Protein AF-A0A1B6JAD4-F1 (afdb_monomer)

Foldseek 3Di:
DDDDDPPPDPPPPPPPDDPVVVVVVVVVVVVVVVVVVQVVVLVVVQVVLLVVLVVCVVVVVQKDWDAKDKDWDWDDDPPDIDTDMDTDHGDIDGRNSVDDDPDIDDDDPPDPPPDD

Sequence (116 aa):
MVSTAILTLVPLVLTIGNPATAVNLAMETNDVADYYLSTSINFIFDIFLRHYTSKLIEDGKTQIQIGGFEQRFSTRILSLDIEGAVVVNDGWISNISTVHRTGDADLDRIGEDLVL

Organism: NCBI:txid320908

Solvent-accessible surface area (backbone atoms only — not comparable to full-atom values): 7458 Å² total; per-residue (Å²): 134,84,89,79,80,84,78,78,80,73,83,82,79,82,73,95,56,61,75,75,56,52,54,52,52,52,50,53,52,47,55,52,49,51,50,53,49,27,53,49,51,44,52,52,50,52,52,50,46,52,53,51,27,53,49,27,59,74,70,68,54,33,56,45,81,41,80,56,50,76,49,76,48,74,49,73,59,89,95,42,80,46,75,51,73,49,76,47,70,80,42,70,50,67,63,60,55,70,67,72,86,90,70,79,57,81,80,79,79,86,67,92,79,76,86,126

pLDDT: mean 71.17, std 20.66, range [30.09, 93.75]

Secondary structure (DSSP, 8-state):
------------------HHHHHHHHHHHHHHHHHHHHHHHHHHHHHHHHHHHHHHHHTT---EEEPPEEEEEEEEETTEEEEEEEEE-SEEE--GGG----SPPP---TTTT---

Structure (mmCIF, N/CA/C/O backbone):
data_AF-A0A1B6JAD4-F1
#
_entry.id   AF-A0A1B6JAD4-F1
#
loop_
_atom_site.group_PDB
_atom_site.id
_atom_site.type_symbol
_atom_site.label_atom_id
_atom_site.label_alt_id
_atom_site.label_comp_id
_atom_site.label_asym_id
_atom_site.label_entity_id
_atom_site.label_seq_id
_atom_site.pdbx_PDB_ins_code
_atom_site.Cartn_x
_atom_site.Cartn_y
_atom_site.Cartn_z
_atom_site.occupancy
_atom_site.B_iso_or_equiv
_at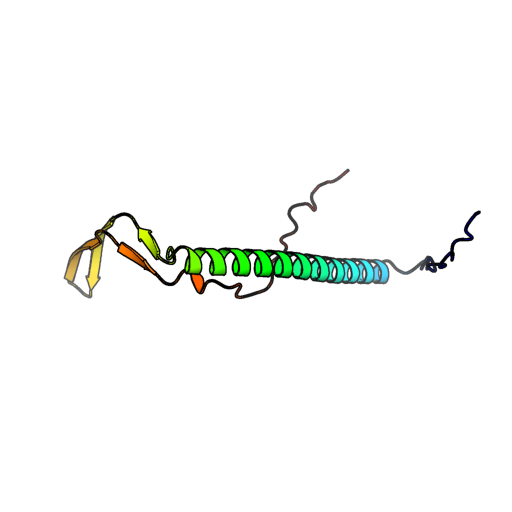om_site.auth_seq_id
_atom_site.auth_comp_id
_atom_site.auth_asym_id
_atom_site.auth_atom_id
_atom_site.pdbx_PDB_model_num
ATOM 1 N N . MET A 1 1 ? 36.201 23.809 -39.207 1.00 33.75 1 MET A N 1
ATOM 2 C CA . MET A 1 1 ? 35.483 22.956 -40.176 1.00 33.75 1 MET A CA 1
ATOM 3 C C . MET A 1 1 ? 35.979 21.526 -40.004 1.00 33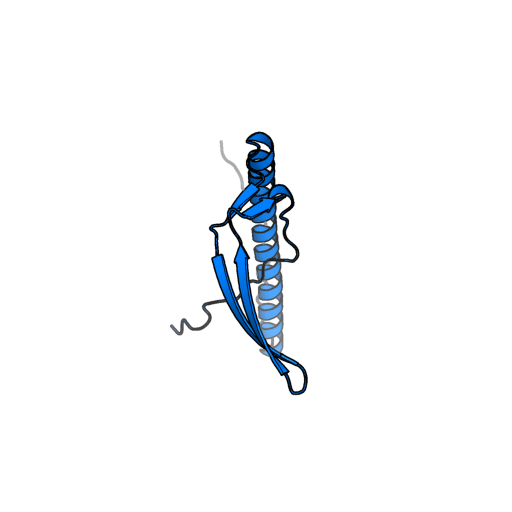.75 1 MET A C 1
ATOM 5 O O . MET A 1 1 ? 37.176 21.333 -40.132 1.00 33.75 1 MET A O 1
ATOM 9 N N . VAL A 1 2 ? 35.049 20.618 -39.657 1.00 30.09 2 VAL A N 1
ATOM 10 C CA . VAL A 1 2 ? 35.032 19.138 -39.818 1.00 30.09 2 VAL A CA 1
ATOM 11 C C . VAL A 1 2 ? 36.245 18.373 -39.246 1.00 30.09 2 VAL A C 1
ATOM 13 O O . VAL A 1 2 ? 37.319 18.394 -39.823 1.00 30.09 2 VAL A O 1
ATOM 16 N N . SER A 1 3 ? 36.187 17.834 -38.021 1.00 39.84 3 SER A N 1
ATOM 17 C CA . SER A 1 3 ? 35.512 16.587 -37.589 1.00 39.84 3 SER A CA 1
ATOM 18 C C . SER A 1 3 ? 36.044 15.335 -38.293 1.00 39.84 3 SER A C 1
ATOM 20 O O . SER A 1 3 ? 35.646 15.034 -39.414 1.00 39.84 3 SER A O 1
ATOM 22 N N . THR A 1 4 ? 36.885 14.570 -37.596 1.00 43.06 4 THR A N 1
ATOM 23 C CA . THR A 1 4 ? 37.181 13.181 -37.960 1.00 43.06 4 THR A CA 1
ATOM 24 C C . THR A 1 4 ? 36.830 12.327 -36.756 1.00 43.06 4 THR A C 1
ATOM 26 O O . THR A 1 4 ? 37.488 12.379 -35.717 1.00 43.06 4 THR A O 1
ATOM 29 N N . ALA A 1 5 ? 35.708 11.628 -36.887 1.00 40.19 5 ALA A N 1
ATOM 30 C CA . ALA A 1 5 ? 35.149 10.747 -35.886 1.00 40.19 5 ALA A CA 1
ATOM 31 C C . ALA A 1 5 ? 36.178 9.700 -35.443 1.00 40.19 5 ALA A C 1
ATOM 33 O O . ALA A 1 5 ? 36.804 9.032 -36.267 1.00 40.19 5 ALA A O 1
ATOM 34 N N . ILE A 1 6 ? 36.312 9.545 -34.127 1.00 37.38 6 ILE A N 1
ATOM 35 C CA . ILE A 1 6 ? 36.943 8.382 -33.515 1.00 37.38 6 ILE A CA 1
ATOM 36 C C . ILE A 1 6 ? 36.014 7.205 -33.813 1.00 37.38 6 ILE A C 1
ATOM 38 O O . ILE A 1 6 ? 34.992 7.015 -33.158 1.00 37.38 6 ILE A O 1
ATOM 42 N N . LEU A 1 7 ? 36.340 6.461 -34.865 1.00 34.91 7 LEU A N 1
ATOM 43 C CA . LEU A 1 7 ? 35.689 5.207 -35.201 1.00 34.91 7 LEU A CA 1
ATOM 44 C C . LEU A 1 7 ? 36.194 4.162 -34.199 1.00 34.91 7 LEU A C 1
ATOM 46 O O . LEU A 1 7 ? 37.207 3.502 -34.423 1.00 34.91 7 LEU A O 1
ATOM 50 N N . THR A 1 8 ? 35.536 4.054 -33.046 1.00 38.41 8 THR A N 1
ATOM 51 C CA . THR A 1 8 ? 35.735 2.920 -32.141 1.00 38.41 8 THR A CA 1
ATOM 52 C C . THR A 1 8 ? 35.255 1.664 -32.853 1.00 38.41 8 THR A C 1
ATOM 54 O O . THR A 1 8 ? 34.056 1.413 -32.965 1.00 38.41 8 THR A O 1
ATOM 57 N N . LEU A 1 9 ? 36.216 0.902 -33.371 1.00 32.72 9 LEU A N 1
ATOM 58 C CA . LEU A 1 9 ? 36.058 -0.476 -33.813 1.00 32.72 9 LEU A CA 1
ATOM 59 C C . LEU A 1 9 ? 35.482 -1.304 -32.658 1.00 32.72 9 LEU A C 1
ATOM 61 O O . LEU A 1 9 ? 36.206 -1.695 -31.746 1.00 32.72 9 LEU A O 1
ATOM 65 N N . VAL A 1 10 ? 34.178 -1.570 -32.698 1.00 35.22 10 VAL A N 1
ATOM 66 C CA . VAL A 1 10 ? 33.588 -2.692 -31.964 1.00 35.22 10 VAL A CA 1
ATOM 67 C C . VAL A 1 10 ? 34.017 -3.954 -32.716 1.00 35.22 10 VAL A C 1
ATOM 69 O O . VAL A 1 10 ? 33.694 -4.075 -33.901 1.00 35.22 10 VAL A O 1
ATOM 72 N N . PRO A 1 11 ? 34.772 -4.885 -32.108 1.00 35.97 11 PRO A N 1
ATOM 73 C CA . PRO A 1 11 ? 35.089 -6.132 -32.778 1.00 35.97 11 PRO A CA 1
ATOM 74 C C . PRO A 1 11 ? 33.811 -6.971 -32.867 1.00 35.97 11 PRO A C 1
ATOM 76 O O . PRO A 1 11 ? 33.303 -7.473 -31.867 1.00 35.97 11 PRO A O 1
ATOM 79 N N . LEU A 1 12 ? 33.288 -7.113 -34.086 1.00 36.81 12 LEU A N 1
ATOM 80 C CA . LEU A 1 12 ? 32.266 -8.095 -34.424 1.00 36.81 12 LEU A CA 1
ATOM 81 C C . LEU A 1 12 ? 32.919 -9.485 -34.366 1.00 36.81 12 LEU A C 1
ATOM 83 O O . LEU A 1 12 ? 33.529 -9.941 -35.333 1.00 36.81 12 LEU A O 1
ATOM 87 N N . VAL A 1 13 ? 32.848 -10.144 -33.210 1.00 36.94 13 VAL A N 1
ATOM 88 C CA . VAL A 1 13 ? 33.264 -11.543 -33.071 1.00 36.94 13 VAL A CA 1
ATOM 89 C C . V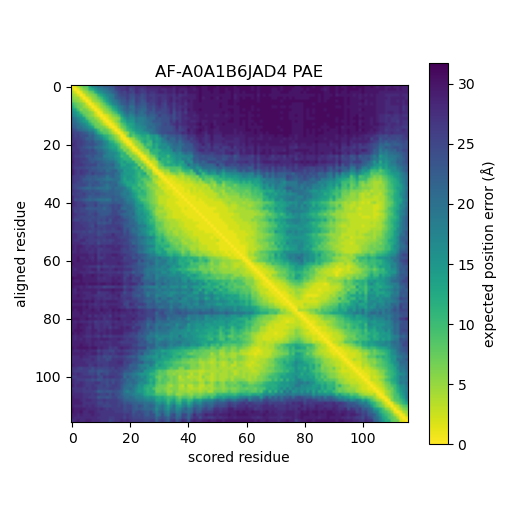AL A 1 13 ? 32.154 -12.418 -33.653 1.00 36.94 13 VAL A C 1
ATOM 91 O O . VAL A 1 13 ? 31.171 -12.721 -32.987 1.00 36.94 13 VAL A O 1
ATOM 94 N N . LEU A 1 14 ? 32.304 -12.813 -34.921 1.00 37.12 14 LEU A N 1
ATOM 95 C CA . LEU A 1 14 ? 31.548 -13.922 -35.506 1.00 37.12 14 LEU A CA 1
ATOM 96 C C . LEU A 1 14 ? 32.163 -15.237 -35.007 1.00 37.12 14 LEU A C 1
ATOM 98 O O . LEU A 1 14 ? 33.064 -15.805 -35.624 1.00 37.12 14 LEU A O 1
ATOM 102 N N . THR A 1 15 ? 31.697 -15.722 -33.862 1.00 39.53 15 THR A N 1
ATOM 103 C CA . THR A 1 15 ? 31.971 -17.087 -33.413 1.00 39.53 15 THR A CA 1
ATOM 104 C C . THR A 1 15 ? 31.068 -18.047 -34.182 1.00 39.53 15 THR A C 1
ATOM 106 O O . THR A 1 15 ? 29.881 -18.179 -33.896 1.00 39.53 15 THR A O 1
ATOM 109 N N . ILE A 1 16 ? 31.645 -18.760 -35.153 1.00 46.03 16 ILE A N 1
ATOM 110 C CA . ILE A 1 16 ? 31.084 -20.020 -35.660 1.00 46.03 16 ILE A CA 1
ATOM 111 C C . ILE A 1 16 ? 31.240 -21.034 -34.518 1.00 46.03 16 ILE A C 1
ATOM 113 O O . ILE A 1 16 ? 32.253 -21.720 -34.406 1.00 46.03 16 ILE A O 1
ATOM 117 N N . GLY A 1 17 ? 30.288 -21.027 -33.587 1.00 36.28 17 GLY A N 1
ATOM 118 C CA . GLY A 1 17 ? 30.318 -21.808 -32.357 1.00 36.28 17 GLY A CA 1
ATOM 119 C C . GLY A 1 17 ? 29.078 -22.682 -32.236 1.00 36.28 17 GLY A C 1
ATOM 120 O O . GLY A 1 17 ? 27.964 -22.197 -32.380 1.00 36.28 17 GLY A O 1
ATOM 121 N N . ASN A 1 18 ? 29.322 -23.971 -31.996 1.00 40.09 18 ASN A N 1
ATOM 122 C CA . ASN A 1 18 ? 28.423 -25.026 -31.515 1.00 40.09 18 ASN A CA 1
ATOM 123 C C . ASN A 1 18 ? 27.051 -24.527 -30.975 1.00 40.09 18 ASN A C 1
ATOM 125 O O . ASN A 1 18 ? 27.040 -23.624 -30.137 1.00 40.09 18 ASN A O 1
ATOM 129 N N . PRO A 1 19 ? 25.898 -25.131 -31.335 1.00 47.41 19 PRO A N 1
ATOM 130 C CA . PRO A 1 19 ? 24.577 -24.676 -30.871 1.00 47.41 19 PRO A CA 1
ATOM 131 C C . PRO A 1 19 ? 24.449 -24.571 -29.340 1.00 47.41 19 PRO A C 1
ATOM 133 O O . PRO A 1 19 ? 23.711 -23.729 -28.847 1.00 47.41 19 PRO A O 1
ATOM 136 N N . ALA A 1 20 ? 25.222 -25.349 -28.575 1.00 43.22 20 ALA A N 1
ATOM 137 C CA . ALA A 1 20 ? 25.252 -25.261 -27.113 1.00 43.22 20 ALA A CA 1
ATOM 138 C C . ALA A 1 20 ? 25.861 -23.949 -26.568 1.00 43.22 20 ALA A C 1
ATOM 140 O O . ALA A 1 20 ? 25.494 -23.505 -25.483 1.00 43.22 20 ALA A O 1
ATOM 141 N N . THR A 1 21 ? 26.785 -23.310 -27.288 1.00 45.38 21 THR A N 1
ATOM 142 C CA . THR A 1 21 ? 27.407 -22.046 -26.858 1.00 45.38 21 THR A CA 1
ATOM 143 C C . THR A 1 21 ? 26.540 -20.841 -27.218 1.00 45.38 21 THR A C 1
ATOM 145 O O . THR A 1 21 ? 26.466 -19.900 -26.438 1.00 45.38 21 THR A O 1
ATOM 148 N N . ALA A 1 22 ? 25.827 -20.884 -28.348 1.00 41.44 22 ALA A N 1
ATOM 149 C CA . ALA A 1 22 ? 24.905 -19.818 -28.750 1.00 41.44 22 ALA A CA 1
ATOM 150 C C . ALA A 1 22 ? 23.705 -19.678 -27.793 1.00 41.44 22 ALA A C 1
ATOM 152 O O . ALA A 1 22 ? 23.293 -18.561 -27.492 1.00 41.44 22 ALA A O 1
ATOM 153 N N . VAL A 1 23 ? 23.189 -20.796 -27.268 1.00 45.09 23 VAL A N 1
ATOM 154 C CA . VAL A 1 23 ? 22.093 -20.792 -26.282 1.00 45.09 23 VAL A CA 1
ATOM 155 C C . VAL A 1 23 ? 22.539 -20.174 -24.951 1.00 45.09 23 VAL A C 1
ATOM 157 O O . VAL A 1 23 ? 21.802 -19.379 -24.380 1.00 45.09 23 VAL A O 1
ATOM 160 N N . ASN A 1 24 ? 23.765 -20.463 -24.495 1.00 48.03 24 ASN A N 1
ATOM 161 C CA . ASN A 1 24 ? 24.309 -19.873 -23.265 1.00 48.03 24 ASN A CA 1
ATOM 162 C C . ASN A 1 24 ? 24.552 -18.363 -23.397 1.00 48.03 24 ASN A C 1
ATOM 164 O O . ASN A 1 24 ? 24.202 -17.621 -22.487 1.00 48.03 24 ASN A O 1
ATOM 168 N N . LEU A 1 25 ? 25.079 -17.891 -24.536 1.00 49.88 25 LEU A N 1
ATOM 169 C CA . LEU A 1 25 ? 25.247 -16.450 -24.761 1.00 49.88 25 LEU A CA 1
ATOM 170 C C . LEU A 1 25 ? 23.899 -15.726 -24.860 1.00 49.88 25 LEU A C 1
ATOM 172 O O . LEU A 1 25 ? 23.776 -14.633 -24.323 1.00 49.88 25 LEU A O 1
ATOM 176 N N . ALA A 1 26 ? 22.896 -16.321 -25.516 1.00 48.53 26 ALA A N 1
ATOM 177 C CA . ALA A 1 26 ? 21.562 -15.731 -25.622 1.00 48.53 26 ALA A CA 1
ATOM 178 C C . ALA A 1 26 ? 20.857 -15.637 -24.255 1.00 48.53 26 ALA A C 1
ATOM 180 O O . ALA A 1 26 ? 20.261 -14.601 -23.954 1.00 48.53 26 ALA A O 1
ATOM 181 N N . MET A 1 27 ? 20.974 -16.675 -23.414 1.00 46.22 27 MET A N 1
ATOM 182 C CA . MET A 1 27 ? 20.505 -16.652 -22.021 1.00 46.22 27 MET A CA 1
ATOM 183 C C . MET A 1 27 ? 21.225 -15.578 -21.199 1.00 46.22 27 MET A C 1
ATOM 185 O O . MET A 1 27 ? 20.560 -14.728 -20.620 1.00 46.22 27 MET A O 1
ATOM 189 N N . GLU A 1 28 ? 22.561 -15.534 -21.221 1.00 53.53 28 GLU A N 1
ATOM 190 C CA . GLU A 1 28 ? 23.320 -14.519 -20.476 1.00 53.53 28 GLU A CA 1
ATOM 191 C C . GLU A 1 28 ? 23.013 -13.091 -20.953 1.00 53.53 28 GLU A C 1
ATOM 193 O O . GLU A 1 28 ? 22.897 -12.178 -20.138 1.00 53.53 28 GLU A O 1
ATOM 198 N N . THR A 1 29 ? 22.832 -12.864 -22.260 1.00 57.12 29 THR A N 1
ATOM 199 C CA . THR A 1 29 ? 22.445 -11.534 -22.760 1.00 57.12 29 THR A CA 1
ATOM 200 C C . THR A 1 29 ? 21.030 -11.132 -22.355 1.00 57.12 29 THR A C 1
ATOM 202 O O . THR A 1 29 ? 20.789 -9.943 -22.146 1.00 57.12 29 THR A O 1
ATOM 205 N N . ASN A 1 30 ? 20.112 -12.093 -22.224 1.00 60.59 30 ASN A N 1
ATOM 206 C CA . ASN A 1 30 ? 18.753 -11.845 -21.754 1.00 60.59 30 ASN A CA 1
ATOM 207 C C . ASN A 1 30 ? 18.737 -11.501 -20.264 1.00 60.59 30 ASN A C 1
ATOM 209 O 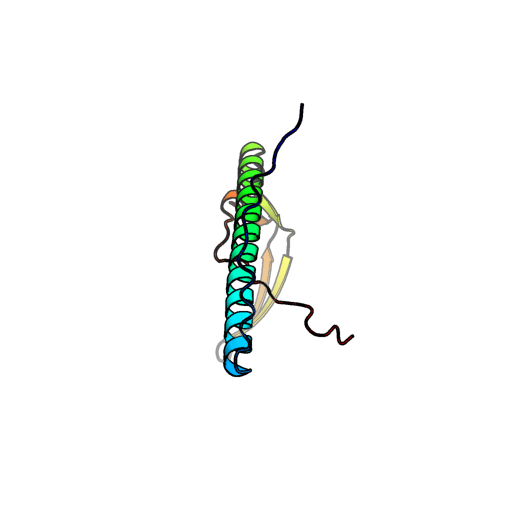O . ASN A 1 30 ? 18.143 -10.491 -19.900 1.00 60.59 30 ASN A O 1
ATOM 213 N N . ASP A 1 31 ? 19.469 -12.250 -19.441 1.00 62.09 31 ASP A N 1
ATOM 214 C CA . ASP A 1 31 ? 19.572 -11.994 -18.001 1.00 62.09 31 ASP A CA 1
ATOM 215 C C . ASP A 1 31 ? 20.208 -10.624 -17.716 1.00 62.09 31 ASP A C 1
ATOM 217 O O . ASP A 1 31 ? 19.762 -9.873 -16.847 1.00 62.09 31 ASP A O 1
ATOM 221 N N . VAL A 1 32 ? 21.233 -10.251 -18.488 1.00 66.06 32 VAL A N 1
ATOM 222 C CA . VAL A 1 32 ? 21.885 -8.940 -18.374 1.00 66.06 32 VAL A CA 1
ATOM 223 C C . VAL A 1 32 ? 20.953 -7.812 -18.832 1.00 66.06 32 VAL A C 1
ATOM 225 O O . VAL A 1 32 ? 20.883 -6.773 -18.174 1.00 66.06 32 VAL A O 1
ATOM 228 N N . ALA A 1 33 ? 20.220 -7.992 -19.935 1.00 67.94 33 ALA A N 1
ATOM 229 C CA . ALA A 1 33 ? 19.253 -7.003 -20.410 1.00 67.94 33 ALA A CA 1
ATOM 230 C C . ALA A 1 33 ? 18.099 -6.806 -19.414 1.00 67.94 33 ALA A C 1
ATOM 232 O O . ALA A 1 33 ? 17.751 -5.664 -19.102 1.00 67.94 33 ALA A O 1
ATOM 233 N N . ASP A 1 34 ? 17.568 -7.896 -18.862 1.00 70.56 34 ASP A N 1
ATOM 234 C CA . ASP A 1 34 ? 16.496 -7.875 -17.866 1.00 70.56 34 ASP A CA 1
ATOM 235 C C . ASP A 1 34 ? 16.977 -7.223 -16.562 1.00 70.56 34 ASP A C 1
ATOM 237 O O . ASP A 1 34 ? 16.262 -6.409 -15.977 1.00 70.56 34 ASP A O 1
ATOM 241 N N . TYR A 1 35 ? 18.231 -7.454 -16.160 1.00 74.00 35 TYR A N 1
ATOM 242 C CA . TYR A 1 35 ? 18.847 -6.759 -15.029 1.00 74.00 35 TYR A CA 1
ATOM 243 C C . TYR A 1 35 ? 18.920 -5.236 -15.239 1.00 74.00 35 TYR A C 1
ATOM 245 O O . TYR A 1 35 ? 18.555 -4.460 -14.347 1.00 74.00 35 TYR A O 1
ATOM 253 N N . TYR A 1 36 ? 19.356 -4.772 -16.418 1.00 77.62 36 TYR A N 1
ATOM 254 C CA . TYR A 1 36 ? 19.403 -3.337 -16.731 1.00 77.62 36 TYR A CA 1
ATOM 255 C C . TYR A 1 36 ? 18.008 -2.708 -16.818 1.00 77.62 36 TYR A C 1
ATOM 257 O O . TYR A 1 36 ? 17.810 -1.578 -16.355 1.00 77.62 36 TYR A O 1
ATOM 265 N N . LEU A 1 37 ? 17.037 -3.427 -17.383 1.00 79.25 37 LEU A N 1
ATOM 266 C CA . LEU A 1 37 ? 15.646 -2.984 -17.453 1.00 79.25 37 LEU A CA 1
ATOM 267 C C . LEU A 1 37 ? 15.022 -2.896 -16.059 1.00 79.25 37 LEU A C 1
ATOM 269 O O . LEU A 1 37 ? 14.482 -1.846 -15.709 1.00 79.25 37 LEU A O 1
ATOM 273 N N . SER A 1 38 ? 15.168 -3.935 -15.233 1.00 81.31 38 SER A N 1
ATOM 274 C CA . SER A 1 38 ? 14.667 -3.950 -13.855 1.00 81.31 38 SER A CA 1
ATOM 275 C C . SER A 1 38 ? 15.302 -2.825 -13.036 1.00 81.31 38 SER A C 1
ATOM 277 O O . SER A 1 38 ? 14.593 -2.039 -12.408 1.00 81.31 38 SER A O 1
ATOM 279 N N . THR A 1 39 ? 16.621 -2.629 -13.148 1.00 83.31 39 THR A N 1
ATOM 280 C CA . THR A 1 39 ? 17.335 -1.516 -12.495 1.00 83.31 39 THR A CA 1
ATOM 281 C C . THR A 1 39 ? 16.782 -0.150 -12.917 1.00 83.31 39 THR A C 1
ATOM 283 O O . THR A 1 39 ? 16.581 0.728 -12.075 1.00 83.31 39 THR A O 1
ATOM 286 N N . SER A 1 40 ? 16.503 0.037 -14.209 1.00 84.25 40 SER A N 1
ATOM 287 C CA . SER A 1 40 ? 15.959 1.295 -14.733 1.00 84.25 40 SER A CA 1
ATOM 288 C C . SER A 1 40 ? 14.543 1.561 -14.220 1.00 84.25 40 SER A C 1
ATOM 290 O O . SER A 1 40 ? 14.236 2.678 -13.801 1.00 84.25 40 SER A O 1
ATOM 292 N N . ILE A 1 41 ? 13.687 0.536 -14.206 1.00 83.94 41 ILE A N 1
ATOM 293 C CA . ILE A 1 41 ? 12.315 0.619 -13.689 1.00 83.94 41 ILE A CA 1
ATOM 294 C C . ILE A 1 41 ? 12.337 0.935 -12.196 1.00 83.94 41 ILE A C 1
ATOM 296 O O . ILE A 1 41 ? 11.681 1.881 -11.764 1.00 83.94 41 ILE A O 1
ATOM 300 N N . ASN A 1 42 ? 13.145 0.208 -11.425 1.00 86.25 42 ASN A N 1
ATOM 301 C CA . ASN A 1 42 ? 13.330 0.435 -9.997 1.00 86.25 42 ASN A CA 1
ATOM 302 C C . ASN A 1 42 ? 13.721 1.888 -9.708 1.00 86.25 42 ASN A C 1
ATOM 304 O O . ASN A 1 42 ? 13.082 2.548 -8.893 1.00 86.25 42 ASN A O 1
ATOM 308 N N . PHE A 1 43 ? 14.709 2.420 -10.432 1.00 86.06 43 PHE A N 1
ATOM 309 C CA . PHE A 1 43 ? 15.154 3.803 -10.272 1.00 86.06 43 PHE A CA 1
ATOM 310 C C . PHE A 1 43 ? 14.048 4.825 -10.571 1.00 86.06 43 PHE A C 1
ATOM 312 O O . PHE A 1 43 ? 13.857 5.779 -9.813 1.00 86.06 43 PHE A O 1
ATOM 319 N N . ILE A 1 44 ? 13.298 4.623 -11.657 1.00 87.12 44 ILE A N 1
ATOM 320 C CA . ILE A 1 44 ? 12.178 5.495 -12.026 1.00 87.12 44 ILE A CA 1
ATOM 321 C C . ILE A 1 44 ? 11.110 5.476 -10.925 1.00 87.12 44 ILE A C 1
ATOM 323 O O . ILE A 1 44 ? 10.679 6.539 -10.471 1.00 87.12 44 ILE A O 1
ATOM 327 N N . PHE A 1 45 ? 10.717 4.292 -10.454 1.00 86.38 45 PHE A N 1
ATOM 328 C CA . PHE A 1 45 ? 9.737 4.152 -9.379 1.00 86.38 45 PHE A CA 1
ATOM 329 C 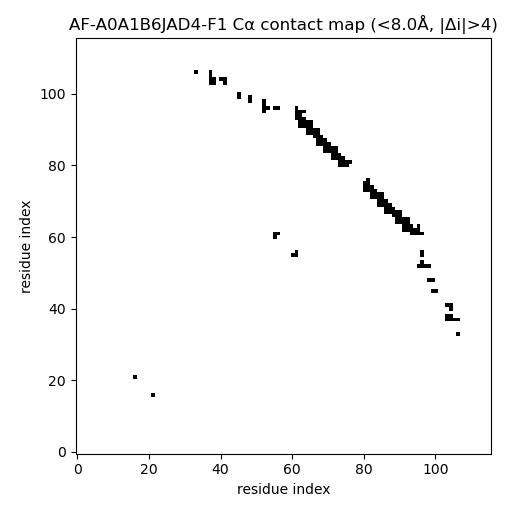C . PHE A 1 45 ? 10.215 4.776 -8.070 1.00 86.38 45 PHE A C 1
ATOM 331 O O . PHE A 1 45 ? 9.434 5.464 -7.416 1.00 86.38 45 PHE A O 1
ATOM 338 N N . ASP A 1 46 ? 11.488 4.621 -7.714 1.00 88.44 46 ASP A N 1
ATOM 339 C CA . ASP A 1 46 ? 12.050 5.211 -6.500 1.00 88.44 46 ASP A CA 1
ATOM 340 C C . ASP A 1 46 ? 12.013 6.756 -6.558 1.00 88.44 46 ASP A C 1
ATOM 342 O O . ASP A 1 46 ? 11.677 7.409 -5.564 1.00 88.44 46 ASP A O 1
ATOM 346 N N . ILE A 1 47 ? 12.264 7.363 -7.729 1.00 88.75 47 ILE A N 1
ATOM 347 C CA . ILE A 1 47 ? 12.093 8.814 -7.941 1.00 88.75 47 ILE A CA 1
ATOM 348 C C . ILE A 1 47 ? 10.627 9.222 -7.794 1.00 88.75 47 ILE A C 1
ATOM 350 O O . ILE A 1 47 ? 10.331 10.192 -7.089 1.00 88.75 47 ILE A O 1
ATOM 354 N N . PHE A 1 48 ? 9.714 8.505 -8.452 1.00 87.94 48 PHE A N 1
ATOM 355 C CA . PHE A 1 48 ? 8.285 8.806 -8.386 1.00 87.94 48 PHE A CA 1
ATOM 356 C C . PHE A 1 48 ? 7.766 8.717 -6.953 1.00 87.94 48 PHE A C 1
ATOM 358 O O . PHE A 1 48 ? 7.155 9.669 -6.470 1.00 87.94 48 PHE A O 1
ATOM 365 N N . LEU A 1 49 ? 8.053 7.618 -6.254 1.00 87.88 49 LEU A N 1
ATOM 366 C CA . LEU A 1 49 ? 7.643 7.413 -4.869 1.00 87.88 49 LEU A CA 1
ATOM 367 C C . LEU A 1 49 ? 8.208 8.502 -3.963 1.00 87.88 49 LEU A C 1
ATOM 369 O O . LEU A 1 49 ? 7.459 9.084 -3.185 1.00 87.88 49 LEU A O 1
ATOM 373 N N . ARG A 1 50 ? 9.490 8.857 -4.105 1.00 87.81 50 ARG A N 1
ATOM 374 C CA . ARG A 1 50 ? 10.082 9.950 -3.324 1.00 87.81 50 ARG A CA 1
ATOM 375 C C . ARG A 1 50 ? 9.377 11.283 -3.588 1.00 87.81 50 ARG A C 1
ATOM 377 O O . ARG A 1 50 ? 9.037 11.976 -2.634 1.00 87.81 50 ARG A O 1
ATOM 384 N N . HIS A 1 51 ? 9.134 11.631 -4.851 1.00 88.25 51 HIS A N 1
AT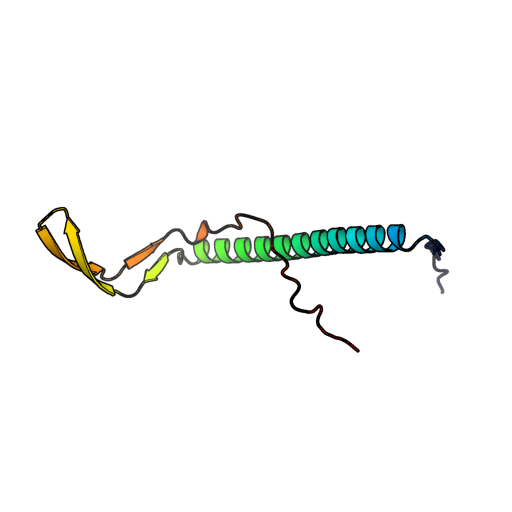OM 385 C CA . HIS A 1 51 ? 8.463 12.882 -5.212 1.00 88.25 51 HIS A CA 1
ATOM 386 C C . HIS A 1 51 ? 7.030 12.951 -4.662 1.00 88.25 51 HIS A C 1
ATOM 388 O O . HIS A 1 51 ? 6.649 13.946 -4.044 1.00 88.25 51 HIS A O 1
ATOM 394 N N . TYR A 1 52 ? 6.246 11.885 -4.841 1.00 85.50 52 TYR A N 1
ATOM 395 C CA . TYR A 1 52 ? 4.873 11.818 -4.343 1.00 85.50 52 TYR A CA 1
ATOM 396 C C . TYR A 1 52 ? 4.815 11.814 -2.818 1.00 85.50 52 TYR A C 1
ATOM 398 O O . TYR A 1 52 ? 4.011 12.543 -2.247 1.00 85.50 52 TYR A O 1
ATOM 406 N N . THR A 1 53 ? 5.688 11.062 -2.150 1.00 86.94 53 THR A N 1
ATOM 407 C CA . THR A 1 53 ? 5.781 11.046 -0.688 1.00 86.94 53 THR A CA 1
ATOM 408 C C . THR A 1 53 ? 6.083 12.431 -0.127 1.00 86.94 53 THR A C 1
ATOM 410 O O . THR A 1 53 ? 5.391 12.870 0.790 1.00 86.94 53 THR A O 1
ATOM 413 N N . SER A 1 54 ? 7.057 13.152 -0.695 1.00 86.12 54 SER A N 1
ATOM 414 C CA . SER A 1 54 ? 7.349 14.533 -0.289 1.00 86.12 54 SER A CA 1
ATOM 415 C C . SER A 1 54 ? 6.126 15.434 -0.446 1.00 86.12 54 SER A C 1
ATOM 417 O O . SER A 1 54 ? 5.755 16.126 0.498 1.00 86.12 54 SER A O 1
ATOM 419 N N . LYS A 1 55 ? 5.434 15.347 -1.586 1.00 87.38 55 LYS A N 1
ATOM 420 C CA . LYS A 1 55 ? 4.225 16.134 -1.843 1.00 87.38 55 LYS A CA 1
ATOM 421 C C . LYS A 1 55 ? 3.068 15.791 -0.896 1.00 87.38 55 LYS A C 1
ATOM 423 O O . LYS A 1 55 ? 2.363 16.684 -0.443 1.00 87.38 55 LYS A O 1
ATOM 428 N N . LEU A 1 56 ? 2.870 14.514 -0.566 1.00 86.12 56 LEU A N 1
ATOM 429 C CA . LEU A 1 56 ? 1.833 14.075 0.379 1.00 86.12 56 LEU A CA 1
ATOM 430 C C . LEU A 1 56 ? 2.090 14.598 1.796 1.00 86.12 56 LEU A C 1
ATOM 432 O O . LEU A 1 56 ? 1.138 14.938 2.499 1.00 86.12 56 LEU A O 1
ATOM 436 N N . ILE A 1 57 ? 3.360 14.661 2.209 1.00 86.25 57 ILE A N 1
ATOM 437 C CA . ILE A 1 57 ? 3.764 15.245 3.493 1.00 86.25 57 ILE A CA 1
ATOM 438 C C . ILE A 1 57 ? 3.537 16.761 3.480 1.00 86.25 57 ILE A C 1
ATOM 440 O O . ILE A 1 57 ? 2.935 17.280 4.417 1.00 86.25 57 ILE A O 1
ATOM 444 N N . GLU A 1 58 ? 3.971 17.456 2.424 1.00 87.56 58 GLU A N 1
ATOM 445 C CA . GLU A 1 58 ? 3.791 18.908 2.264 1.00 87.56 58 GLU A CA 1
ATOM 446 C C . GLU A 1 58 ? 2.312 19.318 2.269 1.00 87.56 58 GLU A C 1
ATOM 448 O O . GLU A 1 58 ? 1.932 20.256 2.967 1.00 87.56 58 GLU A O 1
ATOM 453 N N . ASP A 1 59 ? 1.463 18.577 1.556 1.00 85.06 59 ASP A N 1
ATOM 454 C CA . ASP A 1 59 ? 0.025 18.842 1.472 1.00 85.06 59 ASP A CA 1
ATOM 455 C C . ASP A 1 59 ? -0.742 18.422 2.744 1.00 85.06 59 ASP A C 1
ATOM 457 O O . ASP A 1 59 ? -1.953 18.640 2.831 1.00 85.06 59 ASP A O 1
ATOM 461 N N . GLY A 1 60 ? -0.086 17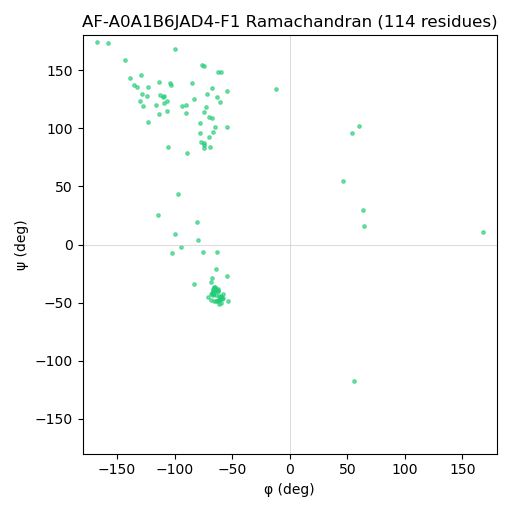.762 3.708 1.00 80.38 60 GLY A N 1
ATOM 462 C CA . GLY A 1 60 ? -0.737 17.177 4.885 1.00 80.38 60 GLY A CA 1
ATOM 463 C C . GLY A 1 60 ? -1.715 16.041 4.551 1.00 80.38 60 GLY A C 1
ATOM 464 O O . GLY A 1 60 ? -2.533 15.655 5.384 1.00 80.38 60 GLY A O 1
ATOM 465 N N . LYS A 1 61 ? -1.643 15.488 3.335 1.00 82.00 61 LYS A N 1
ATOM 466 C CA . LYS A 1 61 ? -2.544 14.454 2.798 1.00 82.00 61 LYS A CA 1
ATOM 467 C C . LYS A 1 61 ? -1.951 13.057 2.948 1.00 82.00 61 LYS A C 1
ATOM 469 O O . LYS A 1 61 ? -2.015 12.234 2.043 1.00 82.00 61 LYS A O 1
ATOM 474 N N . THR A 1 62 ? -1.369 12.764 4.104 1.00 83.00 62 THR A N 1
ATOM 475 C CA . THR A 1 62 ? -0.784 11.443 4.395 1.00 83.00 62 THR A CA 1
ATOM 476 C C . THR A 1 62 ? -1.829 10.394 4.787 1.00 83.00 62 THR A C 1
ATOM 478 O O . THR A 1 62 ? -1.464 9.266 5.136 1.00 83.00 62 THR A O 1
ATOM 481 N N . GLN A 1 63 ? -3.114 10.763 4.741 1.00 85.50 63 GLN A N 1
ATOM 482 C CA . GLN A 1 63 ? -4.247 9.935 5.131 1.00 85.50 63 GLN A CA 1
ATOM 483 C C . GLN A 1 63 ? -5.242 9.785 3.974 1.00 85.50 63 GLN A C 1
ATOM 485 O O . GLN A 1 63 ? -5.595 10.769 3.324 1.00 85.50 63 GLN A O 1
ATOM 490 N N . ILE A 1 64 ? -5.717 8.560 3.744 1.00 84.94 64 ILE A N 1
ATOM 491 C CA . ILE A 1 64 ? -6.806 8.257 2.809 1.00 84.94 64 ILE A CA 1
ATOM 492 C C . ILE A 1 64 ? -8.027 7.839 3.618 1.00 84.94 64 ILE A C 1
ATOM 494 O O . ILE A 1 64 ? -7.952 6.927 4.444 1.00 84.94 64 ILE A O 1
ATOM 498 N N . GLN A 1 65 ? -9.154 8.497 3.358 1.00 84.75 65 GLN A N 1
ATOM 499 C CA . GLN A 1 65 ? -10.438 8.092 3.912 1.00 84.75 65 GLN A CA 1
ATOM 500 C C . GLN A 1 65 ? -10.904 6.811 3.218 1.00 84.75 65 GLN A C 1
ATOM 502 O O . GLN A 1 65 ? -10.937 6.744 1.987 1.00 84.75 65 GLN A O 1
ATOM 507 N N . ILE A 1 66 ? -11.281 5.809 4.004 1.00 86.19 66 ILE A N 1
ATOM 508 C CA . ILE A 1 66 ? -11.946 4.607 3.506 1.00 86.19 66 ILE A CA 1
ATOM 509 C C . ILE A 1 66 ? -13.437 4.693 3.815 1.00 86.19 66 ILE A C 1
ATOM 511 O O . ILE A 1 66 ? -13.844 5.115 4.898 1.00 86.19 66 ILE A O 1
ATOM 515 N N . GLY A 1 67 ? -14.254 4.303 2.836 1.00 84.75 67 GLY A N 1
ATOM 516 C CA . GLY A 1 67 ? -15.695 4.195 3.026 1.00 84.75 67 GLY A CA 1
ATOM 517 C C . GLY A 1 67 ? -16.020 3.188 4.128 1.00 84.75 67 GLY A C 1
ATOM 518 O O . GLY A 1 67 ? -15.291 2.213 4.326 1.00 84.75 67 GLY A O 1
ATOM 519 N N . GLY A 1 68 ? -17.113 3.434 4.847 1.00 87.69 68 GLY A N 1
ATOM 520 C CA . GLY A 1 68 ? -17.598 2.480 5.834 1.00 87.69 68 GLY A CA 1
ATOM 521 C C . GLY A 1 68 ? -17.987 1.150 5.187 1.00 87.69 68 GLY A C 1
ATOM 522 O O . GLY A 1 68 ? -18.440 1.115 4.040 1.00 87.69 68 GLY A O 1
ATOM 523 N N . PHE A 1 69 ? -17.816 0.056 5.923 1.00 88.81 69 PHE A N 1
ATOM 524 C CA . PHE A 1 69 ? -18.264 -1.264 5.496 1.00 88.81 69 PHE A CA 1
ATOM 525 C C . PHE A 1 69 ? -18.892 -2.031 6.659 1.00 88.81 69 PHE A C 1
ATOM 527 O O . PHE A 1 69 ? -18.449 -1.948 7.805 1.00 88.81 69 PHE A O 1
ATOM 534 N N . GLU A 1 70 ? -19.932 -2.796 6.343 1.00 91.44 70 GLU A N 1
ATOM 535 C CA . GLU A 1 70 ? -20.535 -3.775 7.241 1.00 91.44 70 GLU A CA 1
ATOM 536 C C . GLU A 1 70 ? -20.197 -5.168 6.719 1.00 91.44 70 GLU A C 1
ATOM 538 O O . GLU A 1 70 ? -20.448 -5.486 5.555 1.00 91.44 70 GLU A O 1
ATOM 543 N N . GLN A 1 71 ? -19.652 -6.014 7.588 1.00 91.62 71 GLN A N 1
ATOM 544 C CA . GLN A 1 71 ? -19.429 -7.419 7.300 1.00 91.62 71 GLN A CA 1
ATOM 545 C C . GLN A 1 71 ? -20.038 -8.281 8.398 1.00 91.62 71 GLN A C 1
ATOM 547 O O . GLN A 1 71 ? -19.657 -8.214 9.567 1.00 91.62 71 GLN A O 1
ATOM 552 N N . ARG A 1 72 ? -20.986 -9.128 8.007 1.00 93.75 72 ARG A N 1
ATOM 553 C CA . ARG A 1 72 ? -21.559 -10.152 8.881 1.00 93.75 72 ARG A CA 1
ATOM 554 C C . ARG A 1 72 ? -20.684 -11.392 8.842 1.00 93.75 72 ARG A C 1
ATOM 556 O O . ARG A 1 72 ? -20.213 -11.778 7.773 1.00 93.75 72 ARG A O 1
ATOM 563 N N . PHE A 1 73 ? -20.472 -12.011 9.994 1.00 93.31 73 PHE A N 1
ATOM 564 C CA . PHE A 1 73 ? -19.722 -13.250 10.108 1.00 93.31 73 PHE A CA 1
ATOM 565 C C . PHE A 1 73 ? -20.522 -14.279 10.899 1.00 93.31 73 PHE A C 1
ATOM 567 O O . PHE A 1 73 ? -21.256 -13.949 11.827 1.00 93.31 73 PHE A O 1
ATOM 574 N N . SER A 1 74 ? -20.359 -15.538 10.517 1.00 92.94 74 SER A N 1
ATOM 575 C CA . SER A 1 74 ? -20.815 -16.686 11.285 1.00 92.94 74 SER A CA 1
ATOM 576 C C . SER A 1 74 ? -19.635 -17.636 11.397 1.00 92.94 74 SER A C 1
ATOM 578 O O . SER A 1 74 ? -19.018 -17.982 10.388 1.00 92.94 74 SER A O 1
ATOM 580 N N . THR A 1 75 ? -19.258 -17.980 12.622 1.00 91.38 75 THR A N 1
ATOM 581 C CA . THR A 1 75 ? -18.156 -18.899 12.890 1.00 91.38 75 THR A CA 1
ATOM 582 C C . THR A 1 75 ? -18.582 -19.930 13.917 1.00 91.38 75 THR A C 1
ATOM 584 O O . THR A 1 75 ? -19.196 -19.606 14.933 1.00 91.38 75 THR A O 1
ATOM 587 N N . ARG A 1 76 ? -18.249 -21.190 13.650 1.00 90.19 76 ARG A N 1
ATOM 588 C CA . ARG A 1 76 ? -18.500 -22.292 14.572 1.00 90.19 76 ARG A CA 1
ATOM 589 C C . ARG A 1 76 ? -17.266 -22.508 15.432 1.00 90.19 76 ARG A C 1
ATOM 591 O O . ARG A 1 76 ? -16.204 -22.850 14.915 1.00 90.19 76 ARG A O 1
ATOM 598 N N . ILE A 1 77 ? -17.417 -22.362 16.744 1.00 86.25 77 ILE A N 1
ATOM 599 C CA . ILE A 1 77 ? -16.382 -22.720 17.718 1.00 86.25 77 ILE A CA 1
ATOM 600 C C . ILE A 1 77 ? -16.911 -23.894 18.539 1.00 86.25 77 ILE A C 1
ATOM 602 O O . ILE A 1 77 ? -17.863 -23.758 19.306 1.00 86.25 77 ILE A O 1
ATOM 606 N N . LEU A 1 78 ? -16.285 -25.064 18.376 1.00 89.06 78 LEU A N 1
ATOM 607 C CA . LEU A 1 78 ? -16.753 -26.334 18.947 1.00 89.06 78 LEU A CA 1
ATOM 608 C C . LEU A 1 78 ? -18.203 -26.644 18.518 1.00 89.06 78 LEU A C 1
ATOM 610 O O . LEU A 1 78 ? -18.464 -26.811 17.328 1.00 89.06 78 LEU A O 1
ATOM 614 N N . SER A 1 79 ? -19.131 -26.723 19.476 1.00 86.88 79 SER A N 1
ATOM 615 C CA . SER A 1 79 ? -20.557 -27.011 19.261 1.00 86.88 79 SER A CA 1
ATOM 616 C C . SER A 1 79 ? -21.442 -25.758 19.272 1.00 86.88 79 SER A C 1
ATOM 618 O O . SER A 1 79 ? -22.662 -25.886 19.328 1.00 86.88 79 SER A O 1
ATOM 620 N N . LEU A 1 80 ? -20.850 -24.559 19.280 1.00 81.75 80 LEU A N 1
ATOM 621 C CA . LEU A 1 80 ? -21.570 -23.286 19.301 1.00 81.75 80 LEU A CA 1
ATOM 622 C C . LEU A 1 80 ? -21.366 -22.545 17.979 1.00 81.75 80 LEU A C 1
ATOM 624 O O . LEU A 1 80 ? -20.232 -22.334 17.546 1.00 81.75 80 LEU A O 1
ATOM 628 N N . ASP A 1 81 ? -22.475 -22.127 17.375 1.00 90.44 81 ASP A N 1
ATOM 629 C CA . ASP A 1 81 ? -22.488 -21.222 16.230 1.00 90.44 81 ASP A CA 1
ATOM 630 C C . ASP A 1 81 ? -22.558 -19.780 16.745 1.00 90.44 81 ASP A C 1
ATOM 632 O O . ASP A 1 81 ? -23.475 -19.409 17.479 1.00 90.44 81 ASP A O 1
ATOM 636 N N . ILE A 1 82 ? -21.547 -18.982 16.405 1.00 89.25 82 ILE A N 1
ATOM 637 C CA . ILE A 1 82 ? -21.450 -17.571 16.773 1.00 89.25 82 ILE A CA 1
ATOM 638 C C . ILE A 1 82 ? -21.714 -16.748 15.524 1.00 89.25 82 ILE A C 1
ATOM 640 O O . ILE A 1 82 ? -20.915 -16.753 14.589 1.00 89.25 82 ILE A O 1
ATOM 644 N N . GLU A 1 83 ? -22.812 -16.006 15.541 1.00 93.69 83 GLU A N 1
ATOM 645 C CA . GLU A 1 83 ? -23.153 -15.028 14.516 1.00 93.69 83 GLU 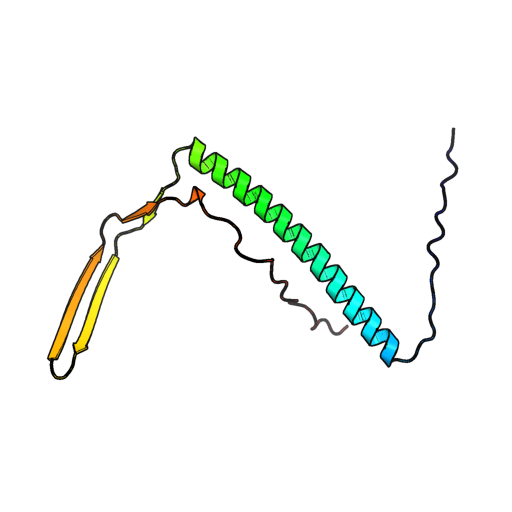A CA 1
ATOM 646 C C . GLU A 1 83 ? -22.899 -13.616 15.040 1.00 93.69 83 GLU A C 1
ATOM 648 O O . GLU A 1 83 ? -23.191 -13.294 16.193 1.00 93.69 83 GLU A O 1
ATOM 653 N N . GLY A 1 84 ? -22.349 -12.762 14.186 1.00 91.69 84 GLY A N 1
ATOM 654 C CA . GLY A 1 84 ? -22.039 -11.386 14.528 1.00 91.69 84 GLY A CA 1
ATOM 655 C C . GLY A 1 84 ? -21.942 -10.492 13.302 1.00 91.69 84 GLY A C 1
ATOM 656 O O . GLY A 1 84 ? -21.990 -10.938 12.155 1.00 91.69 84 GLY A O 1
ATOM 657 N N . ALA A 1 85 ? -21.802 -9.197 13.555 1.00 91.69 85 ALA A N 1
ATOM 658 C CA . ALA A 1 85 ? -21.563 -8.197 12.529 1.00 91.69 85 ALA A CA 1
ATOM 659 C C . ALA A 1 85 ? -20.456 -7.251 12.987 1.00 91.69 85 ALA A C 1
ATOM 661 O O . ALA A 1 85 ? -20.429 -6.827 14.142 1.00 91.69 85 ALA A O 1
ATOM 662 N N . VAL A 1 86 ? -19.552 -6.924 12.069 1.00 91.31 86 VAL A N 1
ATOM 663 C CA . VAL A 1 86 ? -18.561 -5.863 12.224 1.00 91.31 86 VAL A CA 1
ATOM 664 C C . VAL A 1 86 ? -18.998 -4.709 11.339 1.00 91.31 86 VAL A C 1
ATOM 666 O O . VAL A 1 86 ? -19.181 -4.884 10.137 1.00 91.31 86 VAL A O 1
ATOM 669 N N . VAL A 1 87 ? -19.162 -3.535 11.940 1.00 90.19 87 VAL A N 1
ATOM 670 C CA . VAL A 1 87 ? -19.446 -2.290 11.227 1.00 90.19 87 VAL A CA 1
ATOM 671 C C . VAL A 1 87 ? -18.270 -1.357 11.458 1.00 90.19 87 VAL A C 1
ATOM 673 O O . VAL A 1 87 ? -17.958 -1.020 12.600 1.00 90.19 87 VAL A O 1
ATOM 676 N N . VAL A 1 88 ? -17.617 -0.949 10.377 1.00 88.00 88 VAL A N 1
ATOM 677 C CA . VAL A 1 88 ? -16.561 0.062 10.391 1.00 88.00 88 VAL A CA 1
ATOM 678 C C . VAL A 1 88 ? -17.116 1.306 9.719 1.00 88.00 88 VAL A C 1
ATOM 680 O O . VAL A 1 88 ? -17.526 1.246 8.565 1.00 88.00 88 VAL A O 1
ATOM 683 N N . ASN A 1 89 ? -17.124 2.428 10.436 1.00 87.38 89 ASN A N 1
ATOM 684 C CA . ASN A 1 89 ? -17.554 3.726 9.920 1.00 87.38 89 ASN A CA 1
ATOM 685 C C . ASN A 1 89 ? -16.355 4.674 9.871 1.00 87.38 89 ASN A C 1
ATOM 687 O O . ASN A 1 89 ? -15.544 4.667 10.796 1.00 87.38 89 ASN A O 1
ATOM 691 N N . ASP A 1 90 ? -16.267 5.475 8.806 1.00 82.12 90 ASP A N 1
ATOM 692 C CA . ASP A 1 90 ? -15.312 6.584 8.650 1.00 82.12 90 ASP A CA 1
ATOM 693 C C . ASP A 1 90 ? -13.863 6.242 9.032 1.00 82.12 90 ASP A C 1
ATOM 695 O O . ASP A 1 90 ? -13.225 6.901 9.858 1.00 82.12 90 ASP A O 1
ATOM 699 N N . GLY A 1 91 ? -13.336 5.179 8.422 1.00 83.25 91 GLY A N 1
ATOM 700 C CA . GLY A 1 91 ? -11.959 4.759 8.641 1.00 83.25 91 GLY A CA 1
ATOM 701 C C . GLY A 1 91 ? -10.951 5.648 7.909 1.00 83.25 91 GLY A C 1
ATOM 702 O O . GLY A 1 91 ? -11.239 6.231 6.862 1.00 83.25 91 GLY A O 1
ATOM 703 N N . TRP A 1 92 ? -9.728 5.686 8.434 1.00 87.31 92 TRP A N 1
ATOM 704 C CA . TRP A 1 92 ? -8.596 6.369 7.811 1.00 87.31 92 TRP A CA 1
ATOM 705 C C . TRP A 1 92 ? -7.402 5.428 7.720 1.00 87.31 92 TRP A C 1
ATOM 707 O O . TRP A 1 92 ? -6.988 4.841 8.720 1.00 87.31 92 TRP A O 1
ATOM 717 N N . ILE A 1 93 ? -6.816 5.321 6.530 1.00 85.88 93 ILE A N 1
ATOM 718 C CA . ILE A 1 93 ? -5.492 4.728 6.342 1.00 85.88 93 ILE A CA 1
ATOM 719 C C . ILE A 1 93 ? -4.485 5.862 6.475 1.00 85.88 93 ILE A C 1
ATOM 721 O O . ILE A 1 93 ? -4.472 6.770 5.649 1.00 85.88 93 ILE A O 1
ATOM 725 N N . SER A 1 94 ? -3.664 5.828 7.521 1.00 84.50 94 SER A N 1
ATOM 726 C CA . SER A 1 94 ? -2.631 6.831 7.785 1.00 84.50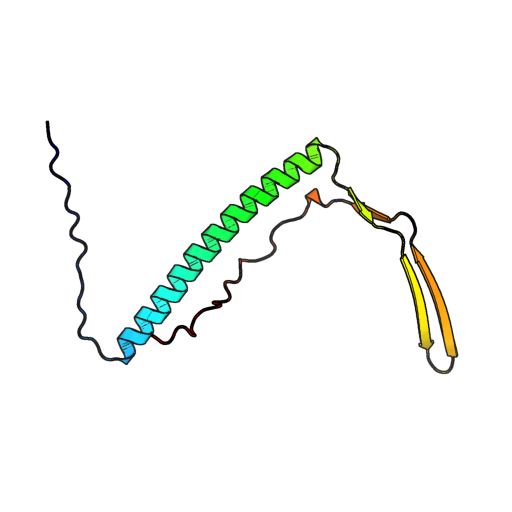 94 SER A CA 1
ATOM 727 C C . SER A 1 94 ? -1.247 6.361 7.332 1.00 84.50 94 SER A C 1
ATOM 729 O O . SER A 1 94 ? -1.036 5.189 7.026 1.00 84.50 94 SER A O 1
ATOM 731 N N . ASN A 1 95 ? -0.285 7.287 7.311 1.00 84.12 95 ASN A N 1
ATOM 732 C CA . ASN A 1 95 ? 1.134 7.013 7.055 1.00 84.12 95 ASN A CA 1
ATOM 733 C C . ASN A 1 95 ? 1.448 6.465 5.651 1.00 84.12 95 ASN A C 1
ATOM 735 O O . ASN A 1 95 ? 2.449 5.775 5.460 1.00 84.12 95 ASN A O 1
ATOM 739 N N . ILE A 1 96 ? 0.658 6.829 4.638 1.00 84.94 96 ILE A N 1
ATOM 740 C CA . ILE A 1 96 ? 0.907 6.425 3.237 1.00 84.94 96 ILE A CA 1
ATOM 741 C C . ILE A 1 96 ? 2.221 7.006 2.696 1.00 84.94 96 ILE A C 1
ATOM 743 O O . ILE A 1 96 ? 2.841 6.445 1.799 1.00 84.94 96 ILE A O 1
ATOM 747 N N . SER A 1 97 ? 2.723 8.076 3.311 1.00 82.75 97 SER A N 1
ATOM 748 C CA . SER A 1 97 ? 4.055 8.626 3.045 1.00 82.75 97 SER A CA 1
ATOM 749 C C . SER A 1 97 ? 5.212 7.676 3.396 1.00 82.75 97 SER A C 1
ATOM 751 O O . SER A 1 97 ? 6.363 8.001 3.138 1.00 82.75 97 SER A O 1
ATOM 753 N N . THR A 1 98 ? 4.952 6.524 4.020 1.00 84.44 98 THR A N 1
ATOM 754 C CA . THR A 1 98 ? 5.988 5.528 4.350 1.00 84.44 98 THR A CA 1
ATOM 755 C C . THR A 1 98 ? 6.137 4.431 3.291 1.00 84.44 98 THR A C 1
ATOM 757 O O . THR A 1 98 ? 7.006 3.565 3.417 1.00 84.44 98 THR A O 1
ATOM 760 N N . VAL A 1 99 ? 5.314 4.465 2.236 1.00 84.56 99 VAL A N 1
ATOM 761 C CA . VAL A 1 99 ? 5.358 3.489 1.144 1.00 84.56 99 VAL A CA 1
ATOM 762 C C . VAL A 1 99 ? 6.696 3.575 0.413 1.00 84.56 99 VAL A C 1
ATOM 764 O O . VAL A 1 99 ? 7.121 4.637 -0.043 1.00 84.56 99 VAL A O 1
ATOM 767 N N . HIS A 1 100 ? 7.349 2.424 0.299 1.00 84.31 100 HIS A N 1
ATOM 768 C CA . HIS A 1 100 ? 8.592 2.226 -0.430 1.00 84.31 100 HIS A CA 1
ATOM 769 C C . HIS A 1 100 ? 8.566 0.854 -1.100 1.00 84.31 100 HIS A C 1
ATOM 771 O O . HIS A 1 100 ? 7.812 -0.039 -0.707 1.00 84.31 100 HIS A O 1
ATOM 777 N N . ARG A 1 101 ? 9.392 0.695 -2.129 1.00 84.19 101 ARG A N 1
ATOM 778 C CA . ARG A 1 101 ? 9.565 -0.574 -2.826 1.00 84.19 101 ARG A CA 1
ATOM 779 C C . ARG A 1 101 ? 10.242 -1.594 -1.902 1.00 84.19 101 ARG A C 1
ATOM 781 O O . ARG A 1 101 ? 11.223 -1.269 -1.239 1.00 84.19 101 ARG A O 1
ATOM 788 N N . THR A 1 102 ? 9.724 -2.821 -1.865 1.00 86.75 102 THR A N 1
ATOM 789 C CA . THR A 1 102 ? 10.229 -3.905 -0.998 1.00 86.75 102 THR A CA 1
ATOM 790 C C . THR A 1 102 ? 11.087 -4.938 -1.732 1.00 86.75 102 THR A C 1
ATOM 792 O O . THR A 1 102 ? 11.657 -5.814 -1.089 1.00 86.75 102 THR A O 1
ATOM 795 N N . GLY A 1 103 ? 11.173 -4.863 -3.060 1.00 84.62 103 GLY A N 1
ATOM 796 C CA . GLY A 1 103 ? 11.914 -5.800 -3.905 1.00 84.62 103 GLY A CA 1
ATOM 797 C C . GLY A 1 103 ? 12.078 -5.266 -5.324 1.00 84.62 103 GLY A C 1
ATOM 798 O O . GLY A 1 103 ? 11.565 -4.196 -5.650 1.00 84.62 103 GLY A O 1
ATOM 799 N N . ASP A 1 104 ? 12.826 -5.968 -6.164 1.00 82.56 104 ASP A N 1
ATOM 800 C CA . ASP A 1 104 ? 13.065 -5.539 -7.542 1.00 82.56 104 ASP A CA 1
ATOM 801 C C . ASP A 1 104 ? 11.844 -5.755 -8.437 1.00 82.56 104 ASP A C 1
ATOM 803 O O . ASP A 1 104 ? 10.991 -6.598 -8.161 1.00 82.56 104 ASP A O 1
ATOM 807 N N . ALA A 1 105 ? 11.739 -4.942 -9.488 1.00 79.25 105 ALA A N 1
ATOM 808 C CA . ALA A 1 105 ? 10.722 -5.107 -10.508 1.00 79.25 105 ALA A CA 1
ATOM 809 C C . ALA A 1 105 ? 10.877 -6.475 -11.179 1.00 79.25 105 ALA A C 1
ATOM 811 O O . ALA A 1 105 ? 11.940 -6.780 -11.731 1.00 79.25 105 ALA A O 1
ATOM 812 N N . ASP A 1 106 ? 9.804 -7.259 -11.130 1.00 79.88 106 ASP A N 1
ATOM 813 C CA . ASP A 1 106 ? 9.680 -8.519 -11.847 1.00 79.88 106 ASP A CA 1
ATOM 814 C C . ASP A 1 106 ? 9.225 -8.239 -13.284 1.00 79.88 106 ASP A C 1
ATOM 816 O O . ASP A 1 106 ? 8.244 -7.522 -13.515 1.00 79.88 106 ASP A O 1
ATOM 820 N N . LEU A 1 107 ? 9.989 -8.745 -14.246 1.00 73.31 107 LEU A N 1
ATOM 821 C CA . LEU A 1 107 ? 9.782 -8.528 -15.672 1.00 73.31 107 LEU A CA 1
ATOM 822 C C . LEU A 1 107 ? 9.210 -9.799 -16.283 1.00 73.31 107 LEU A C 1
ATOM 824 O O . LEU A 1 107 ? 9.936 -10.608 -16.855 1.00 73.31 107 LEU A O 1
ATOM 828 N N . ASP A 1 108 ? 7.894 -9.957 -16.189 1.00 72.44 108 ASP A N 1
ATOM 829 C CA . ASP A 1 108 ? 7.226 -11.064 -16.862 1.00 72.44 108 ASP A CA 1
ATOM 830 C C . ASP A 1 108 ? 7.166 -10.762 -18.371 1.00 72.44 108 ASP A C 1
ATOM 832 O O . ASP A 1 108 ? 6.550 -9.782 -18.814 1.00 72.44 108 ASP A O 1
ATOM 836 N N . ARG A 1 109 ? 7.873 -11.557 -19.182 1.00 59.81 109 ARG A N 1
ATOM 837 C CA . ARG A 1 109 ? 7.968 -11.365 -20.638 1.00 59.81 109 ARG A CA 1
ATOM 838 C C . ARG A 1 109 ? 6.664 -11.793 -21.310 1.00 59.81 109 ARG A C 1
ATOM 840 O O . ARG A 1 109 ? 6.543 -12.889 -21.849 1.00 59.81 109 ARG A O 1
ATOM 847 N N . ILE A 1 110 ? 5.676 -10.904 -21.326 1.00 54.56 110 ILE A N 1
ATOM 848 C CA . ILE A 1 110 ? 4.449 -11.096 -22.108 1.00 54.56 110 ILE A CA 1
ATOM 849 C C . ILE A 1 110 ? 4.786 -10.852 -23.592 1.00 54.56 110 ILE A C 1
ATOM 851 O O . ILE A 1 110 ? 4.648 -9.728 -24.075 1.00 54.56 110 ILE A O 1
ATOM 855 N N . GLY A 1 111 ? 5.271 -11.866 -24.324 1.00 50.84 111 GLY A N 1
ATOM 856 C CA . GLY A 1 111 ? 5.518 -11.681 -25.764 1.00 50.84 111 GLY A CA 1
ATOM 857 C C . GLY A 1 111 ? 6.325 -12.704 -26.572 1.00 50.84 111 GLY A C 1
ATOM 858 O O . GLY A 1 111 ? 6.636 -12.387 -27.716 1.00 50.84 111 GLY A O 1
ATOM 859 N N . GLU A 1 112 ? 6.655 -13.902 -26.081 1.00 51.59 112 GLU A N 1
ATOM 860 C CA . GLU A 1 112 ? 7.387 -14.901 -26.898 1.00 51.59 112 GLU A CA 1
ATOM 861 C C . GLU A 1 112 ? 6.506 -15.710 -27.883 1.00 51.59 112 GLU A C 1
ATOM 863 O O . GLU A 1 112 ? 6.935 -16.750 -28.368 1.00 51.59 112 GLU A O 1
ATOM 868 N N . ASP A 1 113 ? 5.299 -15.240 -28.228 1.00 43.78 113 ASP A N 1
ATOM 869 C CA . ASP A 1 113 ? 4.391 -15.935 -29.169 1.00 43.78 113 ASP A CA 1
ATOM 870 C C . ASP A 1 113 ? 4.142 -15.168 -30.485 1.00 43.78 113 ASP A C 1
ATOM 872 O O . ASP A 1 113 ? 3.127 -15.339 -31.158 1.00 43.78 113 ASP A O 1
ATOM 876 N N . LEU A 1 114 ? 5.081 -14.307 -30.893 1.00 40.81 114 LEU A N 1
ATOM 877 C CA . LEU A 1 114 ? 5.125 -13.800 -32.269 1.00 40.81 114 LEU A CA 1
ATOM 878 C C . LEU A 1 114 ? 5.969 -14.739 -33.134 1.00 40.81 114 LEU A C 1
ATOM 880 O O . LEU A 1 114 ? 7.127 -14.471 -33.449 1.00 40.81 114 LEU A O 1
ATOM 884 N N . VAL A 1 115 ? 5.343 -15.849 -33.526 1.00 39.41 115 VAL A N 1
ATOM 885 C CA . VAL A 1 115 ? 5.758 -16.642 -34.686 1.00 39.41 115 VAL A CA 1
ATOM 886 C C . VAL A 1 115 ? 5.502 -15.793 -35.938 1.00 39.41 115 VAL A C 1
ATOM 888 O O . VAL A 1 115 ? 4.348 -15.560 -36.304 1.00 39.41 115 VAL A O 1
ATOM 891 N N . LEU A 1 116 ? 6.573 -15.309 -36.574 1.00 36.19 116 LEU A N 1
ATOM 892 C CA . LEU A 1 116 ? 6.565 -14.800 -37.952 1.00 36.19 116 LEU A CA 1
ATOM 893 C C . LEU A 1 116 ? 7.216 -15.821 -38.884 1.00 36.19 116 LEU A C 1
ATOM 895 O O . LEU A 1 116 ? 8.302 -16.329 -38.524 1.00 36.19 116 LEU A O 1
#

Radius of gyration: 27.78 Å; Cα contacts (8 Å, |Δi|>4): 82; chains: 1; bounding box: 60×50×60 Å

Nearest PDB structures (foldseek):
  7ci2-assembly2_B  TM=4.880E-01  e=2.626E+00  Moraxella bovoculi
  5d80-assembly1_G  TM=3.288E-01  e=6.193E+00  Saccharomyces cerevisiae S288C

InterPro domains:
  IPR020234 Mite allergen, group-7 [PF16984] (62-108)
  IPR038602 Mite allergen, group-7 superfamily [G3DSA:3.15.10.50] (32-115)

Mean predicted aligned error: 16.68 Å